Protein AF-A0A8T1U250-F1 (afdb_monomer)

Mean predicted aligned error: 8.06 Å

Solvent-accessible surface area (backbone atoms only — not comparable to full-atom values): 4151 Å² total; per-residue (Å²): 130,84,79,80,72,70,89,47,52,68,62,50,52,53,52,52,52,25,58,77,66,72,41,56,69,72,61,52,69,66,65,50,76,92,31,54,47,81,52,99,93,43,84,41,78,57,69,71,64,36,98,92,37,73,82,43,76,74,68,96,85,120

Sequence (62 aa):
MEHVSDEFVFSHTFLLISWNLTCQTGNTASIHSGHISWEQDSLAIRFGHMKNDQDGTRPRDA

Structure (mmCIF, N/CA/C/O backbone):
data_AF-A0A8T1U250-F1
#
_entry.id   AF-A0A8T1U250-F1
#
loop_
_atom_site.group_PDB
_atom_site.id
_atom_site.type_symbol
_atom_site.label_atom_id
_atom_site.label_alt_id
_atom_site.label_comp_id
_atom_site.label_asym_id
_atom_site.label_entity_id
_atom_site.label_seq_id
_atom_site.pdbx_PDB_ins_code
_atom_site.Cartn_x
_atom_site.Cartn_y
_atom_site.Cartn_z
_atom_site.occupancy
_atom_site.B_iso_or_equiv
_atom_site.auth_seq_id
_atom_site.auth_comp_id
_atom_site.auth_asym_id
_atom_site.auth_atom_id
_atom_site.pdbx_PDB_model_num
ATOM 1 N N . MET A 1 1 ? -4.188 27.135 -13.519 1.00 44.59 1 MET A N 1
ATOM 2 C CA . MET A 1 1 ? -4.569 25.787 -13.060 1.00 44.59 1 MET A CA 1
ATOM 3 C C . MET A 1 1 ? -3.447 24.884 -13.521 1.00 44.59 1 MET A C 1
ATOM 5 O O . MET A 1 1 ? -3.314 24.703 -14.724 1.00 44.59 1 MET A O 1
ATOM 9 N N . GLU A 1 2 ? -2.537 24.501 -12.627 1.00 55.22 2 GLU A N 1
ATOM 10 C CA . GLU A 1 2 ? -1.443 23.606 -13.013 1.00 55.22 2 GLU A CA 1
ATOM 11 C C . GLU A 1 2 ? -2.039 22.274 -13.465 1.00 55.22 2 GLU A C 1
ATOM 13 O O . GLU A 1 2 ? -2.861 21.684 -12.765 1.00 55.22 2 GLU A O 1
ATOM 18 N N . HIS A 1 3 ? -1.671 21.839 -14.667 1.00 59.34 3 HIS A N 1
ATOM 19 C CA . HIS A 1 3 ? -1.948 20.487 -15.123 1.00 59.34 3 HIS A CA 1
ATOM 20 C C . HIS A 1 3 ? -1.044 19.565 -14.303 1.00 59.34 3 HIS A C 1
ATOM 22 O O . HIS A 1 3 ? 0.156 19.485 -14.566 1.00 59.34 3 HIS A O 1
ATOM 28 N N . VAL A 1 4 ? -1.599 18.907 -13.282 1.00 64.38 4 VAL A N 1
ATOM 29 C CA . VAL A 1 4 ? -0.931 17.755 -12.672 1.00 64.38 4 VAL A CA 1
ATOM 30 C C . VAL A 1 4 ? -0.754 16.734 -13.793 1.00 64.38 4 VAL A C 1
ATOM 32 O O . VAL A 1 4 ? -1.721 16.273 -14.394 1.00 64.38 4 VAL A O 1
ATOM 35 N N . SER A 1 5 ? 0.500 16.496 -14.167 1.00 73.81 5 SER A N 1
ATOM 36 C CA . SER A 1 5 ? 0.843 15.475 -15.147 1.00 73.81 5 SER A CA 1
ATOM 37 C C . SER A 1 5 ? 0.626 14.113 -14.494 1.00 73.81 5 SER A C 1
ATOM 39 O O . SER A 1 5 ? 1.255 13.810 -13.479 1.00 73.81 5 SER A O 1
ATOM 41 N N . ASP A 1 6 ? -0.239 13.282 -15.077 1.00 81.19 6 ASP A N 1
ATOM 42 C CA . ASP A 1 6 ? -0.494 11.918 -14.591 1.00 81.19 6 ASP A CA 1
ATOM 43 C C . ASP A 1 6 ? 0.664 10.944 -14.886 1.00 81.19 6 ASP A C 1
ATOM 45 O O . ASP A 1 6 ? 0.615 9.769 -14.520 1.00 81.19 6 ASP A O 1
ATOM 49 N N . GLU A 1 7 ? 1.730 11.439 -15.522 1.00 86.06 7 GLU A N 1
ATOM 50 C CA . GLU A 1 7 ? 2.871 10.686 -16.055 1.00 86.06 7 GLU A CA 1
ATOM 51 C C . GLU A 1 7 ? 3.545 9.759 -15.029 1.00 86.06 7 GLU A C 1
ATOM 53 O O . GLU A 1 7 ? 4.125 8.742 -15.405 1.00 86.06 7 GLU A O 1
ATOM 58 N N . PHE A 1 8 ? 3.401 10.037 -13.728 1.00 89.31 8 PHE A N 1
ATOM 59 C CA . PHE A 1 8 ? 3.987 9.221 -12.662 1.00 89.31 8 PHE A CA 1
ATOM 60 C C . PHE A 1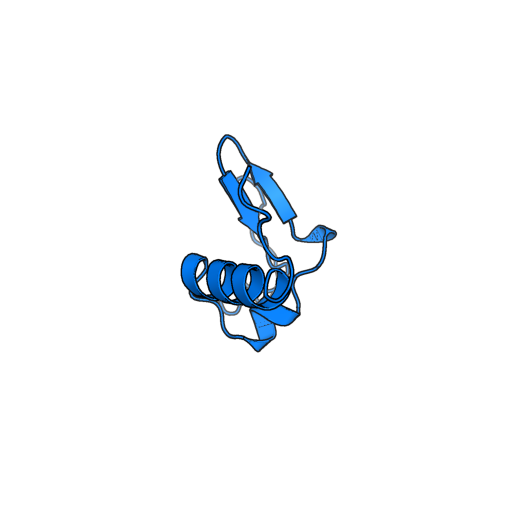 8 ? 3.020 8.820 -11.549 1.00 89.31 8 PHE A C 1
ATOM 62 O O . PHE A 1 8 ? 3.489 8.366 -10.507 1.00 89.31 8 PHE A O 1
ATOM 69 N N . VAL A 1 9 ? 1.699 8.934 -11.736 1.00 92.00 9 VAL A N 1
ATOM 70 C CA . VAL A 1 9 ? 0.711 8.644 -10.673 1.00 92.00 9 VAL A CA 1
ATOM 71 C C . VAL A 1 9 ? 0.907 7.248 -10.092 1.00 92.00 9 VAL A C 1
ATOM 73 O O . VAL A 1 9 ? 1.032 7.105 -8.879 1.00 92.00 9 VAL A O 1
ATOM 76 N N . PHE A 1 10 ? 1.045 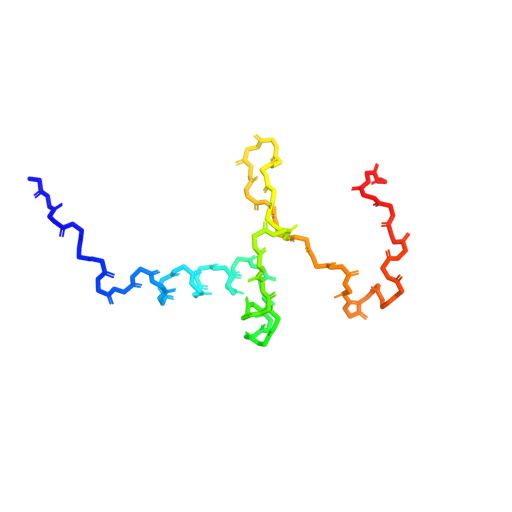6.232 -10.945 1.00 90.44 10 PHE A N 1
ATOM 77 C CA . PHE A 1 10 ? 1.284 4.860 -10.495 1.00 90.44 10 PHE A CA 1
ATOM 78 C C . PHE A 1 10 ? 2.548 4.742 -9.634 1.00 90.44 10 PHE A C 1
ATOM 80 O O . PHE A 1 10 ? 2.493 4.235 -8.514 1.00 90.44 10 PHE A O 1
ATOM 87 N N . SE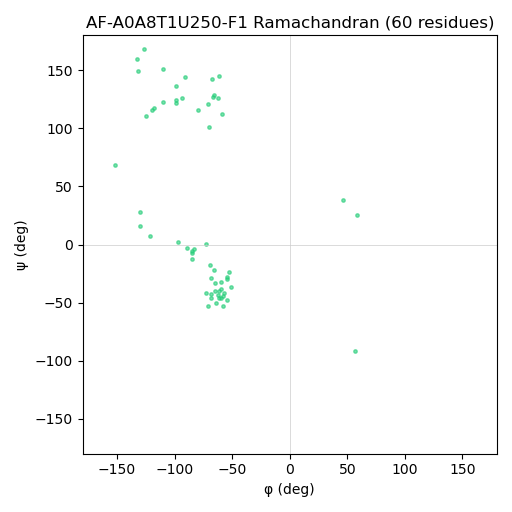R A 1 11 ? 3.682 5.238 -10.137 1.00 93.19 11 SER A N 1
ATOM 88 C CA . SER A 1 11 ? 4.967 5.177 -9.436 1.00 93.19 11 SER A CA 1
ATOM 89 C C . SER A 1 11 ? 4.912 5.927 -8.107 1.00 93.19 11 SER A C 1
ATOM 91 O O . SER A 1 11 ? 5.419 5.439 -7.099 1.00 93.19 11 SER A O 1
ATOM 93 N N . HIS A 1 12 ? 4.249 7.085 -8.087 1.00 92.00 12 HIS A N 1
ATOM 94 C CA . HIS A 1 12 ? 4.070 7.892 -6.888 1.00 92.00 12 HIS A CA 1
ATOM 95 C C . HIS A 1 12 ? 3.241 7.145 -5.841 1.00 92.00 12 HIS A C 1
ATOM 97 O O . HIS A 1 12 ? 3.681 7.003 -4.703 1.00 92.00 12 HIS A O 1
ATOM 103 N N . THR A 1 13 ? 2.081 6.605 -6.225 1.00 91.88 13 THR A N 1
ATOM 104 C CA . THR A 1 13 ? 1.214 5.836 -5.324 1.00 91.88 13 THR A CA 1
ATOM 105 C C . THR A 1 13 ? 1.917 4.580 -4.810 1.00 91.88 13 THR A C 1
ATOM 107 O O . THR A 1 13 ? 1.870 4.296 -3.615 1.00 91.88 13 THR A O 1
ATOM 110 N N . PHE A 1 14 ? 2.625 3.853 -5.677 1.00 91.94 14 PHE A N 1
ATOM 111 C CA . PHE A 1 14 ? 3.358 2.645 -5.302 1.00 91.94 14 PHE A CA 1
ATOM 112 C C . PHE A 1 14 ? 4.454 2.927 -4.264 1.00 91.94 14 PHE A C 1
ATOM 114 O O . PHE A 1 14 ? 4.571 2.206 -3.267 1.00 91.94 14 PHE A O 1
ATOM 121 N N . LEU A 1 15 ? 5.246 3.983 -4.473 1.00 93.62 15 LEU A N 1
ATOM 122 C CA . LEU A 1 15 ? 6.301 4.386 -3.541 1.00 93.62 15 LEU A CA 1
ATOM 123 C C . LEU A 1 15 ? 5.718 4.909 -2.227 1.00 93.62 15 LEU A C 1
ATOM 125 O O . LEU A 1 15 ? 6.191 4.522 -1.161 1.00 93.62 15 LEU A O 1
ATOM 129 N N . LEU A 1 16 ? 4.663 5.724 -2.297 1.00 93.06 16 LEU A N 1
ATOM 130 C CA . LEU A 1 16 ? 3.977 6.269 -1.129 1.00 93.06 16 LEU A CA 1
ATOM 131 C C . LEU A 1 16 ? 3.419 5.154 -0.233 1.00 93.06 16 LEU A C 1
ATOM 133 O O . LEU A 1 16 ? 3.612 5.190 0.981 1.00 93.06 16 LEU A O 1
ATOM 137 N N . ILE A 1 17 ? 2.764 4.147 -0.815 1.00 91.62 17 ILE A N 1
ATOM 138 C CA . ILE A 1 17 ? 2.231 3.002 -0.064 1.00 91.62 17 ILE A CA 1
ATOM 139 C C . ILE A 1 17 ? 3.370 2.143 0.495 1.00 91.62 17 ILE A C 1
ATOM 141 O O . ILE A 1 17 ? 3.346 1.799 1.677 1.00 91.62 17 ILE A O 1
ATOM 145 N N . SER A 1 18 ? 4.387 1.830 -0.320 1.00 91.75 18 SER A N 1
ATOM 146 C CA . SER A 1 18 ? 5.545 1.038 0.128 1.00 91.75 18 SER A CA 1
A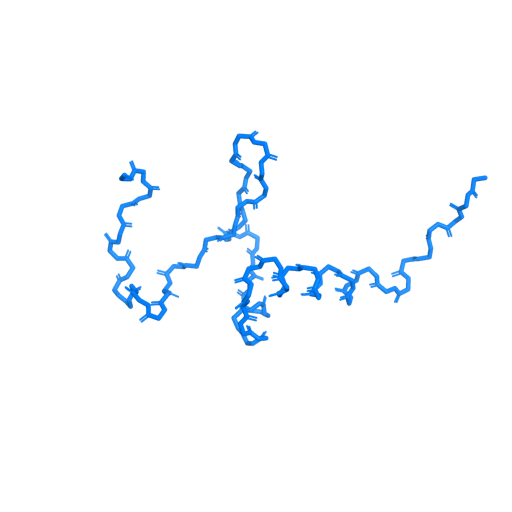TOM 147 C C . SER A 1 18 ? 6.244 1.688 1.320 1.00 91.75 18 SER A C 1
ATOM 149 O O . SER A 1 18 ? 6.611 0.998 2.270 1.00 91.75 18 SER A O 1
ATOM 1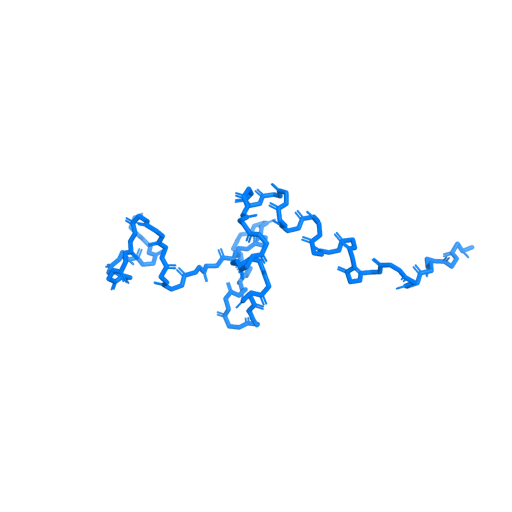51 N N . TRP A 1 19 ? 6.395 3.013 1.284 1.00 91.75 19 TRP A N 1
ATOM 152 C CA . TRP A 1 19 ? 7.021 3.784 2.349 1.00 91.75 19 TRP A CA 1
ATOM 153 C C . TRP A 1 19 ? 6.154 3.849 3.608 1.00 91.75 19 TRP A C 1
ATOM 155 O O . TRP A 1 19 ? 6.627 3.478 4.679 1.00 91.75 19 TRP A O 1
ATOM 165 N N . ASN A 1 20 ? 4.884 4.257 3.491 1.00 90.69 20 ASN A N 1
ATOM 166 C CA . ASN A 1 20 ? 3.987 4.399 4.647 1.00 90.69 20 ASN A CA 1
ATOM 167 C C . ASN A 1 20 ? 3.782 3.086 5.405 1.00 90.69 20 ASN A C 1
ATOM 169 O O . ASN A 1 20 ? 3.715 3.085 6.630 1.00 90.69 20 ASN A O 1
ATOM 173 N N . LEU A 1 21 ? 3.696 1.966 4.687 1.00 86.31 21 LEU A N 1
ATOM 174 C CA . LEU A 1 21 ? 3.514 0.650 5.296 1.00 86.31 21 LEU A CA 1
ATOM 175 C C . LEU A 1 21 ? 4.838 -0.041 5.636 1.00 86.31 21 LEU A C 1
ATOM 177 O O . LEU A 1 21 ? 4.822 -1.153 6.165 1.00 86.31 21 LEU A O 1
ATOM 181 N N . THR A 1 22 ? 5.987 0.562 5.304 1.00 87.56 22 THR A N 1
ATOM 182 C CA . THR A 1 22 ? 7.312 -0.085 5.369 1.00 87.56 22 THR A CA 1
ATOM 183 C C . THR A 1 22 ? 7.301 -1.487 4.743 1.00 87.56 22 THR A C 1
ATOM 185 O O . THR A 1 22 ? 7.880 -2.446 5.255 1.00 87.56 22 THR A O 1
ATOM 188 N N . CYS A 1 23 ? 6.559 -1.623 3.643 1.00 81.25 23 CYS A N 1
ATOM 189 C CA . CYS A 1 23 ? 6.207 -2.901 3.046 1.00 81.25 23 CYS A CA 1
ATOM 190 C C . CYS A 1 23 ? 7.247 -3.316 1.998 1.00 81.25 23 CYS A C 1
ATOM 192 O O . CYS A 1 23 ? 7.784 -2.485 1.264 1.00 81.25 23 CYS A O 1
ATOM 194 N N . GLN A 1 24 ? 7.529 -4.618 1.897 1.00 84.88 24 GLN A N 1
ATOM 195 C CA . GLN A 1 24 ? 8.374 -5.135 0.822 1.00 84.88 24 GLN A CA 1
ATOM 196 C C . GLN A 1 24 ? 7.653 -4.982 -0.523 1.00 84.88 24 GLN A C 1
ATOM 198 O O . GLN A 1 24 ? 6.456 -5.241 -0.617 1.00 84.88 24 GLN A O 1
ATOM 203 N N . THR A 1 25 ? 8.391 -4.648 -1.583 1.00 84.56 25 THR A N 1
ATOM 204 C CA . THR A 1 25 ? 7.841 -4.398 -2.929 1.00 84.56 25 THR A CA 1
ATOM 205 C C . THR A 1 25 ? 6.925 -5.509 -3.451 1.00 84.56 25 THR A C 1
ATOM 207 O O . THR A 1 25 ? 5.916 -5.204 -4.079 1.00 84.56 25 THR A O 1
ATOM 210 N N . GLY A 1 26 ? 7.225 -6.780 -3.158 1.00 85.00 26 GLY A N 1
ATOM 211 C CA . GLY A 1 26 ? 6.368 -7.914 -3.527 1.00 85.00 26 GLY A CA 1
ATOM 212 C C . GLY A 1 26 ? 5.005 -7.898 -2.829 1.00 85.00 26 GLY A C 1
ATOM 213 O O . GLY A 1 26 ? 3.982 -8.140 -3.463 1.00 85.00 26 GLY A O 1
ATOM 214 N N . ASN A 1 27 ? 4.977 -7.528 -1.548 1.00 84.12 27 ASN A N 1
ATOM 215 C CA . ASN A 1 27 ? 3.736 -7.398 -0.792 1.00 84.12 27 ASN A CA 1
ATOM 216 C C . ASN A 1 27 ? 2.957 -6.154 -1.239 1.00 84.12 27 ASN A C 1
ATOM 218 O O . ASN A 1 27 ? 1.754 -6.259 -1.461 1.00 84.12 27 ASN A O 1
ATOM 222 N N . THR A 1 28 ? 3.622 -5.014 -1.477 1.00 88.38 28 THR A N 1
ATOM 223 C CA . THR A 1 28 ? 2.964 -3.822 -2.041 1.00 88.38 28 THR A CA 1
ATOM 224 C C . THR A 1 28 ? 2.320 -4.124 -3.397 1.00 88.38 28 THR A C 1
ATOM 226 O O . THR A 1 28 ? 1.176 -3.751 -3.633 1.00 88.38 28 THR A O 1
ATOM 229 N N . ALA A 1 29 ? 3.021 -4.837 -4.282 1.00 88.44 29 ALA A N 1
ATOM 230 C CA . ALA A 1 29 ? 2.501 -5.202 -5.600 1.00 88.44 29 ALA A CA 1
ATOM 231 C C . ALA A 1 29 ? 1.307 -6.174 -5.537 1.00 88.44 29 ALA A C 1
ATOM 233 O O . ALA A 1 29 ? 0.522 -6.233 -6.478 1.00 88.44 29 ALA A O 1
ATOM 234 N N . SER A 1 30 ? 1.157 -6.921 -4.437 1.00 88.56 30 SER A N 1
ATOM 235 C CA . SER A 1 30 ? 0.034 -7.843 -4.215 1.00 88.56 30 SER A CA 1
ATOM 236 C C . SER A 1 30 ? -1.236 -7.175 -3.666 1.00 88.56 30 SER A C 1
ATOM 238 O O . SER A 1 30 ? -2.260 -7.838 -3.502 1.00 88.56 30 SER A O 1
ATOM 240 N N . ILE A 1 31 ? -1.197 -5.871 -3.364 1.00 89.12 31 ILE A N 1
ATOM 241 C CA . ILE A 1 31 ? -2.369 -5.133 -2.885 1.00 89.12 31 ILE A CA 1
ATOM 242 C C . ILE A 1 31 ? -3.408 -5.053 -4.007 1.00 89.12 31 ILE A C 1
ATOM 244 O O . ILE A 1 31 ? -3.124 -4.588 -5.107 1.00 89.12 31 ILE A O 1
ATOM 248 N N . HIS A 1 32 ? -4.638 -5.461 -3.705 1.00 87.62 32 HIS A N 1
ATOM 249 C CA . HIS A 1 32 ? -5.791 -5.319 -4.590 1.00 87.62 32 HIS A CA 1
ATOM 250 C C . HIS A 1 32 ? -6.930 -4.610 -3.855 1.00 87.62 32 HIS A C 1
ATOM 252 O O . HIS A 1 32 ? -6.885 -4.442 -2.638 1.00 87.62 32 HIS A O 1
ATOM 258 N N . SER A 1 33 ? -7.963 -4.188 -4.585 1.00 83.31 33 SER A N 1
ATOM 259 C CA . SER A 1 33 ? -9.064 -3.374 -4.044 1.00 83.31 33 SER A CA 1
ATOM 260 C C . SER A 1 33 ? -9.752 -3.981 -2.815 1.00 83.31 33 SER A C 1
ATOM 262 O O . SER A 1 33 ? -10.196 -3.237 -1.951 1.00 83.31 33 SER A O 1
ATOM 264 N N . GLY A 1 34 ? -9.790 -5.312 -2.691 1.00 85.62 34 GLY A N 1
ATOM 265 C CA . GLY A 1 34 ? -10.354 -6.000 -1.523 1.00 85.62 34 GLY A CA 1
ATOM 266 C C . GLY A 1 34 ? -9.538 -5.854 -0.232 1.00 85.62 34 GLY A C 1
ATOM 267 O O . GLY A 1 34 ? -10.075 -6.079 0.847 1.00 85.62 34 GLY A O 1
ATOM 268 N N . HIS A 1 35 ? -8.264 -5.463 -0.322 1.00 86.81 35 HIS A N 1
ATOM 269 C CA . HIS A 1 35 ? -7.406 -5.183 0.834 1.00 86.81 35 HIS A CA 1
ATOM 270 C C . HIS A 1 35 ? -7.555 -3.753 1.361 1.00 86.81 35 HIS A C 1
ATOM 272 O O . HIS A 1 35 ? -7.039 -3.451 2.436 1.00 86.81 35 HIS A O 1
ATOM 278 N N . ILE A 1 36 ? -8.206 -2.869 0.602 1.00 90.88 36 ILE A N 1
ATOM 279 C CA . ILE A 1 36 ? -8.273 -1.439 0.892 1.00 90.88 36 ILE A CA 1
ATOM 280 C C . ILE A 1 36 ? -9.601 -1.133 1.578 1.00 90.88 36 ILE A C 1
ATOM 282 O O . ILE A 1 36 ? -10.670 -1.406 1.031 1.00 90.88 36 ILE A O 1
ATOM 286 N N . SER A 1 37 ? -9.541 -0.517 2.753 1.00 91.12 37 SER A N 1
ATOM 287 C CA . SER A 1 37 ? -10.710 0.039 3.427 1.00 91.12 37 SER A CA 1
ATOM 288 C C . SER A 1 37 ? -10.438 1.456 3.913 1.00 91.12 37 SER A C 1
ATOM 290 O O . SER A 1 37 ? -9.294 1.893 4.041 1.00 91.12 37 SER A O 1
ATOM 292 N N . TRP A 1 38 ? -11.516 2.193 4.149 1.00 92.25 38 TRP A N 1
ATOM 293 C CA . TRP A 1 38 ? -11.459 3.484 4.816 1.00 92.25 38 TRP A CA 1
ATOM 294 C C . TRP A 1 38 ? -11.818 3.277 6.283 1.00 92.25 38 TRP A C 1
ATOM 296 O O . TRP A 1 38 ? -12.896 2.763 6.578 1.00 92.25 38 TRP A O 1
ATOM 306 N N . GLU A 1 39 ? -10.916 3.647 7.185 1.00 90.69 39 GLU A N 1
ATOM 307 C CA . GLU A 1 39 ? -11.079 3.474 8.627 1.00 90.69 39 GLU A CA 1
ATOM 308 C C . GLU A 1 39 ? -10.905 4.832 9.303 1.00 90.69 39 GLU A C 1
ATOM 310 O O . GLU A 1 39 ? -9.806 5.386 9.334 1.00 90.69 39 GLU A O 1
ATOM 315 N N . GLN A 1 40 ? -12.008 5.357 9.843 1.00 89.38 40 GLN A N 1
ATOM 316 C CA . GLN A 1 40 ? -12.089 6.661 10.509 1.00 89.38 40 GLN A CA 1
ATOM 317 C C . GLN A 1 40 ? -11.627 7.830 9.636 1.00 89.38 40 GLN A C 1
ATOM 319 O O . GLN A 1 40 ? -12.467 8.393 8.945 1.00 89.38 40 GLN A O 1
ATOM 324 N N . ASP A 1 41 ? -10.347 8.197 9.700 1.00 92.25 41 ASP A N 1
ATOM 325 C CA . ASP A 1 41 ? -9.678 9.296 8.993 1.00 92.25 41 ASP A CA 1
ATOM 326 C C . ASP A 1 41 ? -8.508 8.814 8.110 1.00 92.25 41 ASP A C 1
ATOM 328 O O . ASP A 1 41 ? -7.774 9.627 7.543 1.00 92.25 41 ASP A O 1
ATOM 332 N N . SER A 1 42 ? -8.338 7.495 7.972 1.00 87.69 42 SER A N 1
ATOM 333 C CA . SER A 1 42 ? -7.171 6.886 7.340 1.00 87.69 42 SER A CA 1
ATOM 334 C C . SER A 1 42 ? -7.529 5.824 6.298 1.00 87.69 42 SER A C 1
ATOM 336 O O . SER A 1 42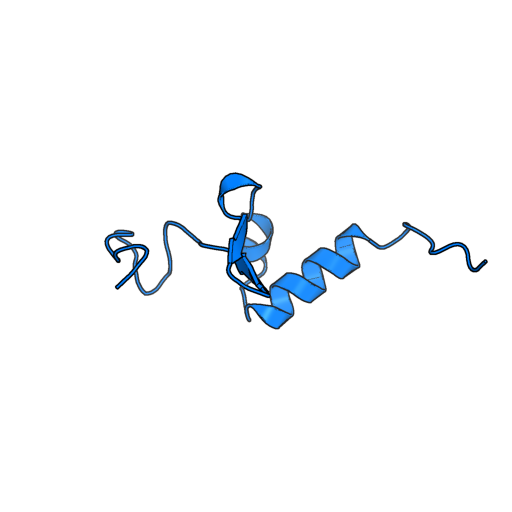 ? -8.531 5.109 6.387 1.00 87.69 42 SER A O 1
ATOM 338 N N . LEU A 1 43 ? -6.666 5.710 5.285 1.00 90.44 43 LEU A N 1
ATOM 339 C CA . LEU A 1 43 ? -6.689 4.599 4.342 1.00 90.44 43 LEU A CA 1
ATOM 340 C C . LEU A 1 43 ? -6.001 3.393 4.988 1.00 90.44 43 LEU A C 1
ATOM 342 O O . LEU A 1 43 ? -4.793 3.423 5.227 1.00 90.44 43 LEU A O 1
ATOM 346 N N . ALA A 1 44 ? -6.751 2.324 5.226 1.00 90.62 44 ALA A N 1
ATOM 347 C CA . ALA A 1 44 ? -6.223 1.083 5.766 1.00 90.62 44 ALA A CA 1
ATOM 348 C C . ALA A 1 44 ? -5.983 0.063 4.648 1.00 90.62 44 ALA A C 1
ATOM 350 O O . ALA A 1 44 ? -6.817 -0.137 3.765 1.00 90.62 44 ALA A O 1
ATOM 351 N N . ILE A 1 45 ? -4.834 -0.613 4.709 1.00 89.75 45 ILE A N 1
ATOM 352 C CA . ILE A 1 45 ? -4.483 -1.723 3.821 1.00 89.75 45 ILE A CA 1
ATOM 353 C C . ILE A 1 45 ? -4.260 -2.955 4.693 1.00 89.75 45 ILE A C 1
ATOM 355 O O . ILE A 1 45 ? -3.344 -2.980 5.516 1.00 89.75 45 ILE A O 1
ATOM 359 N N . ARG A 1 46 ? -5.108 -3.971 4.525 1.00 84.81 46 ARG A N 1
ATOM 360 C CA . ARG A 1 46 ? -5.070 -5.210 5.309 1.00 84.81 46 ARG A CA 1
ATOM 361 C C . ARG A 1 46 ? -4.605 -6.372 4.443 1.00 84.81 46 ARG A C 1
ATOM 363 O O . ARG A 1 46 ? -5.227 -6.688 3.434 1.00 84.81 46 ARG A O 1
ATOM 370 N N . PHE A 1 47 ? -3.532 -7.029 4.866 1.00 80.56 47 PHE A N 1
ATOM 371 C CA . PHE A 1 47 ? -3.042 -8.252 4.237 1.00 80.56 47 PHE A CA 1
ATOM 372 C C . PHE A 1 47 ? -3.637 -9.461 4.963 1.00 80.56 47 PHE A C 1
ATOM 374 O O . PHE A 1 47 ? -3.490 -9.564 6.178 1.00 80.56 47 PHE A O 1
ATOM 381 N N . GLY A 1 48 ? -4.289 -10.373 4.235 1.00 70.12 48 GLY A N 1
ATOM 382 C CA . GLY A 1 48 ? -4.884 -11.579 4.832 1.00 70.12 48 GLY A CA 1
ATOM 383 C C . GLY A 1 48 ? -3.851 -12.536 5.437 1.00 70.12 48 GLY A C 1
ATOM 384 O O . GLY A 1 48 ? -4.112 -13.146 6.465 1.00 70.12 48 GLY A O 1
ATOM 385 N N . HIS A 1 49 ? -2.657 -12.614 4.842 1.00 68.44 49 HIS A N 1
ATOM 386 C CA . HIS A 1 49 ? -1.509 -13.317 5.412 1.00 68.44 49 HIS A CA 1
ATOM 387 C C . HIS A 1 49 ? -0.385 -12.319 5.663 1.00 68.44 49 HIS A C 1
ATOM 389 O O . HIS A 1 49 ? 0.162 -11.725 4.732 1.00 68.44 49 HIS A O 1
ATOM 395 N N . MET A 1 50 ? -0.003 -12.159 6.924 1.00 68.69 50 MET A N 1
ATOM 396 C CA . MET A 1 50 ? 1.160 -11.364 7.304 1.00 68.69 50 MET A CA 1
ATOM 397 C C . MET A 1 50 ? 2.255 -12.293 7.805 1.00 68.69 50 MET A C 1
ATOM 399 O O . MET A 1 50 ? 1.981 -13.349 8.365 1.00 68.69 50 MET A O 1
ATOM 403 N N . LYS A 1 51 ? 3.529 -11.917 7.652 1.00 68.2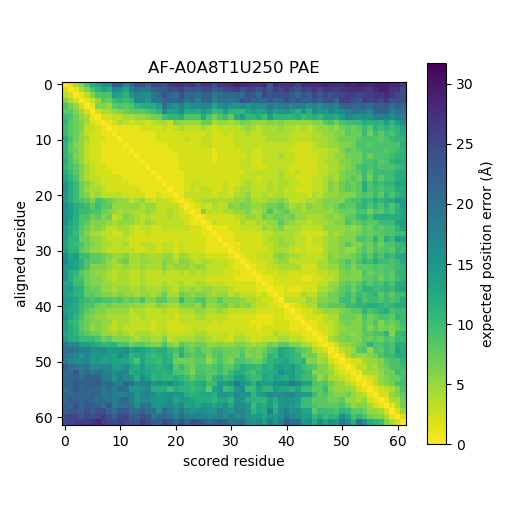5 51 LYS A N 1
ATOM 404 C CA . LYS A 1 51 ? 4.655 -12.741 8.135 1.00 68.25 51 LYS A CA 1
ATOM 405 C C . LYS A 1 51 ? 4.541 -13.096 9.631 1.00 68.25 51 LYS A C 1
ATOM 407 O O . LYS A 1 51 ? 5.051 -14.125 10.055 1.00 68.25 51 LYS A O 1
ATOM 412 N N . ASN A 1 52 ? 3.872 -12.252 10.416 1.00 67.25 52 ASN A N 1
ATOM 413 C CA . ASN A 1 52 ? 3.609 -12.431 11.848 1.00 67.25 52 ASN A CA 1
ATOM 414 C C . ASN A 1 52 ? 2.214 -13.016 12.173 1.00 67.25 52 ASN A C 1
ATOM 416 O O . ASN A 1 52 ? 1.864 -13.127 13.349 1.00 67.25 52 ASN A O 1
ATOM 420 N N . ASP A 1 53 ? 1.425 -13.343 11.152 1.00 67.69 53 ASP A N 1
ATOM 421 C CA . ASP A 1 53 ? 0.089 -13.934 11.230 1.00 67.69 53 ASP A CA 1
ATOM 422 C C . ASP A 1 53 ? -0.158 -14.761 9.959 1.00 67.69 53 ASP A C 1
ATOM 424 O O . ASP A 1 53 ? -0.885 -14.363 9.048 1.00 67.69 53 ASP A O 1
ATOM 428 N N . GLN A 1 54 ? 0.581 -15.868 9.848 1.00 69.56 54 GLN A N 1
ATOM 429 C CA . GLN A 1 54 ? 0.561 -16.732 8.663 1.00 69.56 54 GLN A CA 1
ATOM 430 C C . GLN A 1 54 ? -0.765 -17.473 8.500 1.00 69.56 54 GLN A C 1
ATOM 432 O O . GLN A 1 54 ? -1.155 -17.747 7.372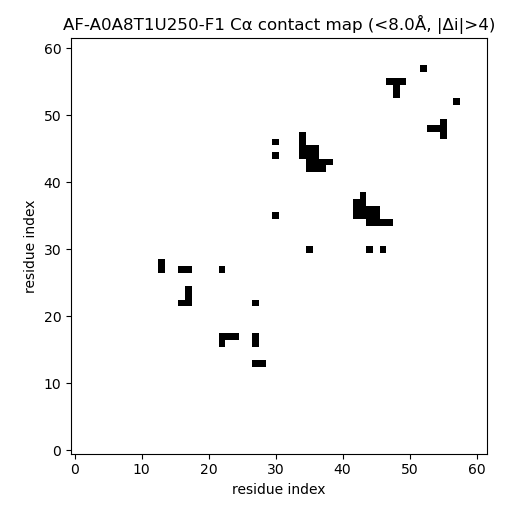 1.00 69.56 54 GLN A O 1
ATOM 437 N N . ASP A 1 55 ? -1.455 -17.743 9.608 1.00 69.19 55 ASP A N 1
ATOM 438 C CA . ASP A 1 55 ? -2.766 -18.391 9.597 1.00 69.19 55 ASP A CA 1
ATOM 439 C C . ASP A 1 55 ? -3.913 -17.383 9.395 1.00 69.19 55 ASP A C 1
ATOM 441 O O . ASP A 1 55 ? -5.066 -17.789 9.258 1.00 69.19 55 ASP A O 1
ATOM 445 N N . GLY A 1 56 ? -3.622 -16.072 9.399 1.00 64.94 56 GLY A N 1
ATOM 446 C CA . GLY A 1 56 ? -4.617 -15.008 9.218 1.00 64.94 56 GLY A CA 1
ATOM 447 C C . GLY A 1 56 ? -5.733 -15.032 10.267 1.00 64.94 56 GLY A C 1
ATOM 448 O O . GLY A 1 56 ? -6.859 -14.622 9.994 1.00 64.94 56 GLY A O 1
ATOM 449 N N . THR A 1 57 ? -5.454 -15.581 11.453 1.00 71.94 57 THR A N 1
ATOM 450 C CA . THR A 1 57 ? -6.478 -15.860 12.475 1.00 71.94 57 THR A CA 1
ATOM 451 C C . THR A 1 57 ? -6.776 -14.659 13.359 1.00 71.94 57 THR A C 1
ATOM 453 O O . THR A 1 57 ? -7.683 -14.725 14.195 1.00 71.94 57 THR A O 1
ATOM 456 N N . ARG A 1 58 ? -6.035 -13.553 13.210 1.00 71.00 58 ARG A N 1
ATOM 457 C CA . ARG A 1 58 ? -6.256 -12.371 14.040 1.00 71.00 58 ARG A CA 1
ATOM 458 C C . ARG A 1 58 ? -7.634 -11.764 13.756 1.00 71.00 58 ARG A C 1
ATOM 460 O O . ARG A 1 58 ? -7.959 -11.492 12.598 1.00 71.00 58 ARG A O 1
ATOM 467 N N . PRO A 1 59 ? -8.448 -11.524 14.802 1.00 65.06 59 PRO A N 1
ATOM 468 C CA . PRO A 1 59 ? -9.738 -10.873 14.638 1.00 65.06 59 PRO A CA 1
ATOM 469 C C . PRO A 1 59 ? -9.567 -9.464 14.069 1.00 65.06 59 PRO A C 1
ATOM 471 O O . PRO A 1 59 ? -8.623 -8.755 14.413 1.00 65.06 59 PRO A O 1
ATOM 474 N N . ARG A 1 60 ? -10.525 -9.051 13.235 1.00 58.72 60 ARG A N 1
ATOM 475 C CA . ARG A 1 60 ? -10.542 -7.737 12.574 1.00 58.72 60 ARG A CA 1
ATOM 476 C C . ARG A 1 60 ? -10.549 -6.555 13.558 1.00 58.72 60 ARG A C 1
ATOM 478 O O . ARG A 1 60 ? -9.982 -5.518 13.234 1.00 58.72 60 ARG A O 1
ATOM 485 N N . ASP A 1 61 ? -11.170 -6.744 14.727 1.00 60.16 61 ASP A N 1
ATOM 486 C CA . ASP A 1 61 ? -11.580 -5.676 15.652 1.00 60.16 61 ASP A CA 1
ATOM 487 C C . ASP A 1 61 ? -11.130 -5.937 17.118 1.00 60.16 61 ASP A C 1
ATOM 489 O O . ASP A 1 61 ? -11.835 -5.547 18.047 1.00 60.16 61 ASP A O 1
ATOM 493 N N . ALA A 1 62 ? -10.026 -6.667 17.344 1.00 50.09 62 ALA A N 1
ATOM 494 C CA . ALA A 1 62 ? -9.544 -6.983 18.703 1.00 50.09 62 ALA A CA 1
ATOM 495 C C . ALA A 1 62 ? -8.907 -5.786 19.427 1.00 50.09 62 ALA A C 1
ATOM 497 O O . ALA A 1 62 ? -8.124 -5.054 18.779 1.00 50.09 62 ALA A O 1
#

Organism: NCBI:txid29920

Radius of gyration: 14.4 Å; Cα contacts (8 Å, |Δi|>4): 33; chains: 1; bounding box: 20×44×35 Å

Foldseek 3D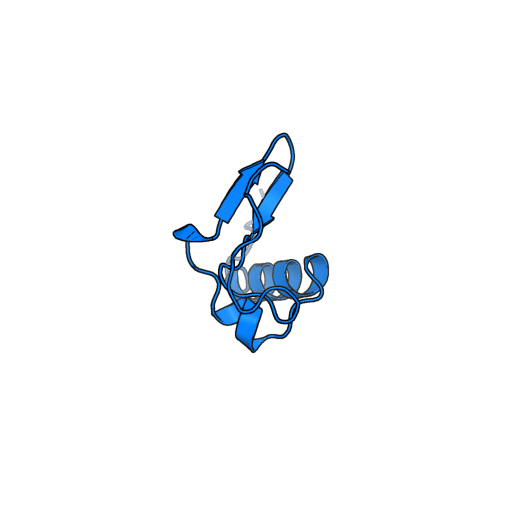i:
DDDPPCVCVVVVVLVVVCVVVVHDSVVSVPFDPVQWDDDDPDIGGHDCADPVRNVSPDDPPD

Secondary structure (DSSP, 8-state):
-----GGGHHHHHHHHHHHHTT--HHHHHT--GGGEEEETTEEEE--SSBTTBTT--S-TT-

pLDDT: mean 80.82, std 12.41, range [44.59, 93.62]